Protein AF-A0A2S0QWL1-F1 (afdb_monomer)

Nearest PDB structures (foldseek):
  3dkq-assembly1_C-2  TM=9.599E-01  e=1.925E-08  Shewanella baltica OS155
  3dkq-assembly1_A-2  TM=9.319E-01  e=2.172E-08  Shewanella baltica OS155

Foldseek 3Di:
DDDDDPCLDDLVRLVVLVVVVVVQDWDFCLVVDPPVQNPFWTWTWRDPPGPCQQVSQVVSVVSQVPRPVSCVVVVDPDDARDIDIGADPNTDGDDDDDDQWDARPVPRDIDGCPDDDDDDSDDPVVDDDPWDWDQDPVGIDIDDD

Solvent-accessible surface area (backbone atoms only — not comparable to full-atom values): 9487 Å² total; per-residue (Å²): 143,88,83,90,74,80,77,59,59,53,73,67,56,41,53,56,50,49,64,50,56,75,72,48,52,77,39,64,35,53,82,75,44,58,89,88,48,52,86,46,42,45,38,30,22,56,46,84,83,31,89,56,39,67,59,54,19,47,54,53,51,52,34,45,69,70,31,69,69,50,39,73,74,66,62,73,88,74,81,70,75,59,80,58,73,48,70,60,97,86,34,46,72,54,96,80,80,80,67,62,62,45,65,33,86,89,79,65,46,79,43,74,60,86,74,88,84,85,82,81,79,67,62,73,90,79,57,84,77,87,74,61,74,50,76,56,101,90,45,80,47,61,72,79,132

Sequence (145 aa):
MLLHVPEVLSKAEVSAIRARLDQAGWVSGLQTSGAQAANCKRNLQISVDSPFFGELSRQISDALLRHPLFVAAALPKHVLPPMFNCYHAGGYYGNHIDNAIQTDRFSGQKVRTDVSTTVFLSEPEEYEGGELIAEDSYGCHGNPP

pLDDT: mean 90.28, std 12.17, range [42.5, 98.38]

Structure (mmCIF, N/CA/C/O backbone):
data_AF-A0A2S0QWL1-F1
#
_entry.id   AF-A0A2S0QWL1-F1
#
loop_
_atom_site.group_PDB
_atom_site.id
_atom_site.type_symbol
_atom_site.label_atom_id
_atom_site.label_alt_id
_atom_site.label_comp_id
_atom_site.label_asym_id
_atom_site.label_entity_id
_atom_site.label_seq_id
_atom_site.pdbx_PDB_ins_code
_atom_site.Cartn_x
_atom_site.Cartn_y
_atom_site.Cartn_z
_atom_site.occupancy
_atom_site.B_iso_or_equiv
_atom_site.auth_seq_id
_atom_site.auth_comp_id
_atom_site.auth_asym_id
_atom_site.auth_atom_id
_atom_site.pdbx_PDB_model_num
ATOM 1 N N . MET A 1 1 ? 13.215 -9.085 -5.440 1.00 72.88 1 MET A N 1
ATOM 2 C CA . MET A 1 1 ? 12.137 -9.714 -6.260 1.00 72.88 1 MET A CA 1
ATOM 3 C C . MET A 1 1 ? 10.900 -8.840 -6.185 1.00 72.88 1 MET A C 1
ATOM 5 O O . MET A 1 1 ? 10.427 -8.594 -5.083 1.00 72.88 1 MET A O 1
ATOM 9 N N . LEU A 1 2 ? 10.387 -8.398 -7.330 1.00 88.75 2 LEU A N 1
ATOM 10 C CA . LEU A 1 2 ? 9.180 -7.581 -7.444 1.00 88.75 2 LEU A CA 1
ATOM 11 C C . LEU A 1 2 ? 8.216 -8.280 -8.415 1.00 88.75 2 LEU A C 1
ATOM 13 O O . LEU A 1 2 ? 8.656 -8.804 -9.437 1.00 88.75 2 LEU A O 1
ATOM 17 N N . LEU A 1 3 ? 6.930 -8.358 -8.064 1.00 93.38 3 LEU A N 1
ATOM 18 C CA . LEU A 1 3 ? 5.902 -9.046 -8.850 1.00 93.38 3 LEU A CA 1
ATOM 19 C C . LEU A 1 3 ? 4.744 -8.092 -9.132 1.00 93.38 3 LEU A C 1
ATOM 21 O O . LEU A 1 3 ? 4.155 -7.543 -8.202 1.00 93.38 3 LEU A O 1
ATOM 25 N N . HIS A 1 4 ? 4.376 -7.955 -10.404 1.00 94.56 4 HIS A N 1
ATOM 26 C CA . HIS A 1 4 ? 3.162 -7.246 -10.797 1.00 94.56 4 HIS A CA 1
ATOM 27 C C . HIS A 1 4 ? 1.964 -8.193 -10.759 1.00 94.56 4 HIS A C 1
ATOM 29 O O . HIS A 1 4 ? 1.976 -9.260 -11.374 1.00 94.56 4 HIS A O 1
ATOM 35 N N . VAL A 1 5 ? 0.919 -7.779 -10.042 1.00 96.25 5 VAL A N 1
ATOM 36 C CA . VAL A 1 5 ? -0.370 -8.472 -9.988 1.00 96.25 5 VAL A CA 1
ATOM 37 C C . VAL A 1 5 ? -1.400 -7.559 -10.660 1.00 96.25 5 VAL A C 1
ATOM 39 O O . VAL A 1 5 ? -1.863 -6.611 -10.023 1.00 96.25 5 VAL A O 1
ATOM 42 N N . PRO A 1 6 ? -1.706 -7.762 -11.954 1.00 95.88 6 PRO A N 1
ATOM 43 C CA . PRO A 1 6 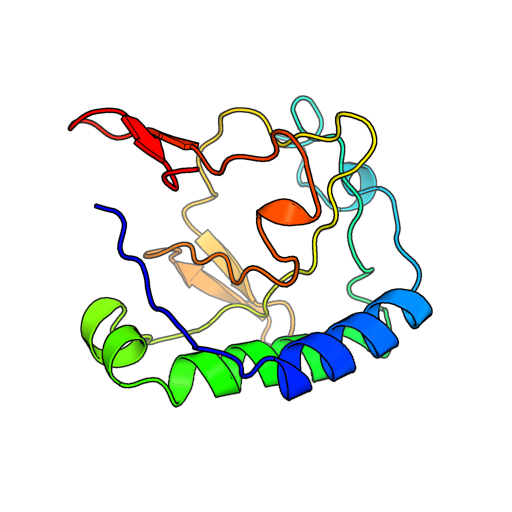? -2.623 -6.890 -12.676 1.00 95.88 6 PRO A CA 1
ATOM 44 C C . PRO A 1 6 ? -4.064 -7.093 -12.196 1.00 95.88 6 PRO A C 1
ATOM 46 O O . PRO A 1 6 ? -4.413 -8.157 -11.696 1.00 95.88 6 PRO A O 1
ATOM 49 N N . GLU A 1 7 ? -4.901 -6.068 -12.373 1.00 95.75 7 GLU A N 1
ATOM 50 C CA . GLU A 1 7 ? -6.366 -6.170 -12.246 1.00 95.75 7 GLU A CA 1
ATOM 51 C C . GLU A 1 7 ? -6.881 -6.698 -10.889 1.00 95.75 7 GLU A C 1
ATOM 53 O O . GLU A 1 7 ? -7.970 -7.264 -10.798 1.00 95.75 7 GLU A O 1
ATOM 58 N N . VAL A 1 8 ? -6.142 -6.448 -9.797 1.00 97.75 8 VAL A N 1
ATOM 59 C CA . VAL A 1 8 ? -6.620 -6.704 -8.420 1.00 97.75 8 VAL A CA 1
ATOM 60 C C . VAL A 1 8 ? -7.963 -6.006 -8.168 1.00 97.75 8 VAL A C 1
ATOM 62 O O . VAL A 1 8 ? -8.852 -6.563 -7.521 1.00 97.75 8 VAL A O 1
ATOM 65 N N . LEU A 1 9 ? -8.115 -4.798 -8.714 1.00 98.12 9 LEU A N 1
ATOM 66 C CA . LEU A 1 9 ? -9.347 -4.019 -8.726 1.00 98.12 9 LEU A CA 1
ATOM 67 C C . LEU A 1 9 ? -9.775 -3.761 -10.171 1.00 98.12 9 LEU A C 1
ATOM 69 O O . LEU A 1 9 ? -8.955 -3.445 -11.034 1.00 98.12 9 LEU A O 1
ATOM 73 N N . SER A 1 10 ? -11.077 -3.827 -10.416 1.00 97.69 10 SER A N 1
ATOM 74 C CA . SER A 1 10 ? -11.693 -3.324 -11.640 1.00 97.69 10 SER A CA 1
ATOM 75 C C . SER A 1 10 ? -11.663 -1.793 -11.683 1.00 97.69 10 SER A C 1
ATOM 77 O O . SER A 1 10 ? -11.669 -1.122 -10.649 1.00 97.69 10 SER A O 1
ATOM 79 N N . LYS A 1 11 ? -11.729 -1.209 -12.886 1.00 97.44 11 LYS A N 1
ATOM 80 C CA . LYS A 1 11 ? -11.804 0.256 -13.061 1.00 97.44 11 LYS A CA 1
ATOM 81 C C . LYS A 1 11 ? -13.004 0.878 -12.325 1.00 97.44 11 LYS A C 1
ATOM 83 O O . LYS A 1 11 ? -12.904 1.991 -11.815 1.00 97.44 11 LYS A O 1
ATOM 88 N N . ALA A 1 12 ? -14.120 0.150 -12.221 1.00 98.00 12 ALA A N 1
ATOM 89 C CA . ALA A 1 12 ? -15.296 0.586 -11.468 1.00 98.00 12 ALA A CA 1
ATOM 90 C C . ALA A 1 12 ? -15.038 0.619 -9.950 1.00 98.00 12 ALA A C 1
ATOM 92 O O . ALA A 1 12 ? -15.402 1.594 -9.294 1.00 98.00 12 ALA A O 1
ATOM 93 N N . GLU A 1 13 ? -14.369 -0.403 -9.399 1.00 98.00 13 GLU A N 1
ATOM 94 C CA . GLU A 1 13 ? -13.944 -0.408 -7.991 1.00 98.00 13 GLU A CA 1
ATOM 95 C C . GLU A 1 13 ? -12.966 0.741 -7.710 1.00 98.00 13 GLU A C 1
ATOM 97 O O . GLU A 1 13 ? -13.149 1.459 -6.728 1.00 98.00 13 GLU A O 1
ATOM 102 N N . VAL A 1 14 ? -11.984 0.969 -8.593 1.00 98.31 14 VAL A N 1
ATOM 103 C CA . VAL A 1 14 ? -11.030 2.087 -8.474 1.00 98.31 14 VAL A CA 1
ATOM 104 C C . VAL A 1 14 ? -11.763 3.430 -8.460 1.00 98.31 14 VAL A C 1
ATOM 106 O O . VAL A 1 14 ? -11.537 4.237 -7.560 1.00 98.31 14 VAL A O 1
ATOM 109 N N . SER A 1 15 ? -12.683 3.664 -9.400 1.00 97.75 15 SER A N 1
ATOM 110 C CA . SER A 1 15 ? -13.472 4.901 -9.460 1.00 97.75 15 SER A CA 1
ATOM 111 C C . SER A 1 15 ? -14.294 5.130 -8.183 1.00 97.75 15 SER A C 1
ATOM 113 O O . SER A 1 15 ? -14.274 6.228 -7.622 1.00 97.75 15 SER A O 1
ATOM 115 N N . ALA A 1 16 ? -14.953 4.087 -7.669 1.00 97.50 16 ALA A N 1
ATOM 116 C CA . ALA A 1 16 ? -15.736 4.169 -6.438 1.00 97.50 16 ALA A CA 1
ATOM 117 C C . ALA A 1 16 ? -14.864 4.441 -5.199 1.00 97.50 16 ALA A C 1
ATOM 119 O O . ALA A 1 16 ? -15.246 5.234 -4.336 1.00 97.50 16 ALA A O 1
ATOM 120 N N . ILE A 1 17 ? -13.684 3.815 -5.118 1.00 97.81 17 ILE A N 1
ATOM 121 C CA . ILE A 1 17 ? -12.711 4.066 -4.049 1.00 97.81 17 ILE A CA 1
ATOM 122 C C . ILE A 1 17 ? -12.240 5.522 -4.111 1.00 97.81 17 ILE A C 1
ATOM 124 O O . ILE A 1 17 ? -12.347 6.226 -3.108 1.00 97.81 17 ILE A O 1
ATOM 128 N N . ARG A 1 18 ? -11.798 6.009 -5.279 1.00 96.81 18 ARG A N 1
ATOM 129 C CA . ARG A 1 18 ? -11.337 7.399 -5.458 1.00 96.81 18 ARG A CA 1
ATOM 130 C C . ARG A 1 18 ? -12.391 8.420 -5.037 1.00 96.81 18 ARG A C 1
ATOM 132 O O . ARG A 1 18 ? -12.083 9.301 -4.243 1.00 96.81 18 ARG A O 1
ATOM 139 N N . ALA A 1 19 ? -13.645 8.237 -5.453 1.00 95.94 19 ALA A N 1
ATOM 140 C CA . ALA A 1 19 ? -14.738 9.140 -5.086 1.00 95.94 19 ALA A CA 1
ATOM 141 C C . ALA A 1 19 ? -14.954 9.253 -3.563 1.00 95.94 19 ALA A C 1
ATOM 143 O O . ALA A 1 19 ? -15.403 10.290 -3.071 1.00 95.94 19 ALA A O 1
ATOM 144 N N . ARG A 1 20 ? -14.644 8.195 -2.803 1.00 9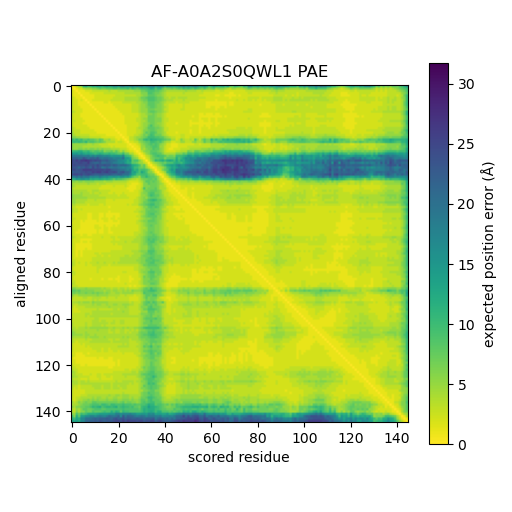5.62 20 ARG A N 1
ATOM 145 C CA . ARG A 1 20 ? -14.676 8.212 -1.332 1.00 95.62 20 ARG A CA 1
ATOM 146 C C . ARG A 1 20 ? -13.406 8.812 -0.734 1.00 95.62 20 ARG A C 1
ATOM 148 O O . ARG A 1 20 ? -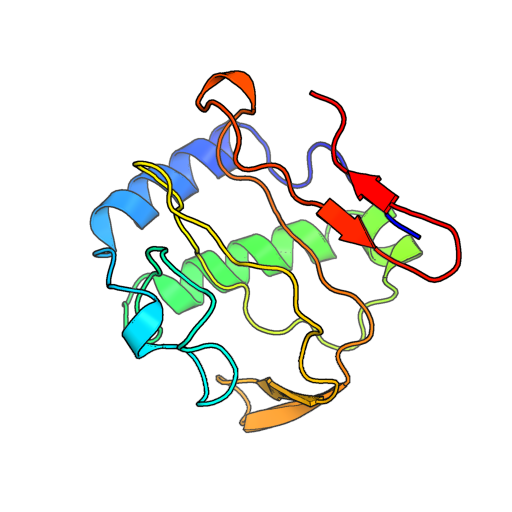13.503 9.545 0.245 1.00 95.62 20 ARG A O 1
ATOM 155 N N . LEU A 1 21 ? -12.238 8.544 -1.322 1.00 95.12 21 LEU A N 1
ATOM 156 C CA . LEU A 1 21 ? -10.970 9.157 -0.906 1.00 95.12 21 LEU A CA 1
ATOM 157 C C . LEU A 1 21 ? -11.021 10.688 -1.025 1.00 95.12 21 LEU A C 1
ATOM 159 O O . LEU A 1 21 ? -10.563 11.380 -0.118 1.00 95.12 21 LEU A O 1
ATOM 163 N N . ASP A 1 22 ? -11.654 11.218 -2.073 1.00 92.12 22 ASP A N 1
ATOM 164 C CA . ASP A 1 22 ? -11.820 12.664 -2.283 1.00 92.12 22 ASP A CA 1
ATOM 165 C C . ASP A 1 22 ? -12.645 13.340 -1.173 1.00 92.12 22 ASP A C 1
ATOM 167 O O . ASP A 1 22 ? -12.465 14.523 -0.884 1.00 92.12 22 ASP A O 1
ATOM 171 N N . GLN A 1 23 ? -13.512 12.581 -0.495 1.00 92.12 23 GLN A N 1
ATOM 172 C CA . GLN A 1 23 ? -14.322 13.045 0.637 1.00 92.12 23 GLN A CA 1
ATOM 173 C C . GLN A 1 23 ? -13.626 12.855 1.992 1.00 92.12 23 GLN A C 1
ATOM 175 O O . GLN A 1 23 ? -14.076 13.399 3.000 1.00 92.12 23 GLN A O 1
ATOM 180 N N . ALA A 1 24 ? -12.545 12.073 2.047 1.00 86.25 24 ALA A N 1
ATOM 181 C CA . ALA A 1 24 ? -11.965 11.606 3.302 1.00 86.25 24 ALA A CA 1
ATOM 182 C C . ALA A 1 24 ? -11.057 12.623 4.007 1.00 86.25 24 ALA A C 1
ATOM 184 O O . ALA A 1 24 ? -10.725 12.412 5.175 1.00 86.25 24 ALA A O 1
ATOM 185 N N . GLY A 1 25 ? -10.683 13.706 3.318 1.00 85.25 25 GLY A N 1
ATOM 186 C CA . GLY A 1 25 ? -9.824 14.764 3.845 1.00 85.25 25 GLY A CA 1
ATOM 187 C C . GLY A 1 25 ? -8.360 14.333 3.928 1.00 85.25 25 GLY A C 1
ATOM 188 O O . GLY A 1 25 ? -7.927 13.703 4.892 1.00 85.25 25 GLY A O 1
ATOM 189 N N . TRP A 1 26 ? -7.580 14.698 2.914 1.00 92.12 26 TRP A N 1
ATOM 190 C CA . TRP A 1 26 ? -6.142 14.450 2.890 1.00 92.12 26 TRP A CA 1
ATOM 191 C C . TRP A 1 26 ? -5.404 15.315 3.923 1.00 92.12 26 TRP A C 1
ATOM 193 O O . TRP A 1 26 ? -5.609 16.526 3.992 1.00 92.12 26 TRP A O 1
ATOM 203 N N . VAL A 1 27 ? -4.505 14.703 4.694 1.00 91.38 27 VAL A N 1
ATOM 204 C CA . VAL A 1 27 ? -3.643 15.377 5.676 1.00 91.38 27 VAL A CA 1
ATOM 205 C C . VAL A 1 27 ? -2.170 15.200 5.322 1.00 91.38 27 VAL A C 1
ATOM 207 O O . VAL A 1 27 ? -1.797 14.286 4.588 1.00 91.38 27 VAL A O 1
ATOM 210 N N . SER A 1 28 ? -1.307 16.073 5.845 1.00 88.12 28 SER A N 1
ATOM 211 C CA . SER A 1 28 ? 0.137 15.978 5.608 1.00 88.12 28 SER A CA 1
ATOM 212 C C . SER A 1 28 ? 0.711 14.685 6.193 1.00 88.12 28 SER A C 1
ATOM 214 O O . SER A 1 28 ? 0.634 14.441 7.399 1.00 88.12 28 SER A O 1
ATOM 216 N N . GLY A 1 29 ? 1.362 13.875 5.357 1.00 80.94 29 GLY A N 1
ATOM 217 C CA . GLY A 1 29 ? 1.976 12.617 5.778 1.00 80.94 29 GLY A CA 1
ATOM 218 C C . GLY A 1 29 ? 3.181 12.783 6.711 1.00 80.94 29 GLY A C 1
ATOM 219 O O . GLY A 1 29 ? 3.572 11.822 7.377 1.00 80.94 29 GLY A O 1
ATOM 220 N N . LEU A 1 30 ? 3.724 13.998 6.847 1.00 74.06 30 LEU A N 1
ATOM 221 C CA . LEU A 1 30 ? 4.733 14.322 7.864 1.00 74.06 30 LEU A CA 1
ATOM 222 C C . LEU A 1 30 ? 4.205 14.101 9.290 1.00 74.06 30 LEU A C 1
ATOM 224 O O . LEU A 1 30 ? 4.964 13.702 10.165 1.00 74.06 30 LEU A O 1
ATOM 228 N N . GLN A 1 31 ? 2.903 14.298 9.517 1.00 61.72 31 GLN A N 1
ATOM 229 C CA . GLN A 1 31 ? 2.282 14.163 10.842 1.00 61.72 31 GLN A CA 1
ATOM 230 C C . GLN A 1 31 ? 2.019 12.704 11.252 1.00 61.72 31 GLN A C 1
ATOM 232 O O . GLN A 1 31 ? 1.714 12.432 12.407 1.00 61.72 31 GLN A O 1
ATOM 237 N N . THR A 1 32 ? 2.135 11.765 10.311 1.00 56.72 32 THR A N 1
ATOM 238 C CA . THR A 1 32 ? 1.746 10.348 10.479 1.00 56.72 32 THR A CA 1
ATOM 239 C C . THR A 1 32 ? 2.940 9.393 10.535 1.00 56.72 32 THR A C 1
ATOM 241 O O . THR A 1 32 ? 2.777 8.187 10.710 1.00 56.72 32 THR A O 1
ATOM 244 N N . SER A 1 33 ? 4.153 9.920 10.359 1.00 55.12 33 SER A N 1
ATOM 245 C CA . SER A 1 33 ? 5.365 9.128 10.173 1.00 55.12 33 SER A CA 1
ATOM 246 C C . SER A 1 33 ? 6.172 9.056 11.476 1.00 55.12 33 SER A C 1
ATOM 248 O O . SER A 1 33 ? 6.345 10.060 12.162 1.00 55.12 33 SER A O 1
ATOM 250 N N . GLY A 1 34 ? 6.678 7.867 11.829 1.00 57.06 34 GLY A N 1
ATOM 251 C CA . GLY A 1 34 ? 7.603 7.701 12.958 1.00 57.06 34 GLY A CA 1
ATOM 252 C C . GLY A 1 34 ? 8.894 8.512 12.769 1.00 57.06 34 GLY A C 1
ATOM 253 O O . GLY A 1 34 ? 9.244 8.868 11.645 1.00 57.06 34 GLY A O 1
ATOM 254 N N . ALA A 1 35 ? 9.624 8.787 13.856 1.00 49.53 35 ALA A N 1
ATOM 255 C CA . ALA A 1 35 ? 10.739 9.749 13.896 1.00 49.53 35 ALA A CA 1
ATOM 256 C C . ALA A 1 35 ? 11.839 9.556 12.823 1.00 49.53 35 ALA A C 1
ATOM 258 O O . ALA A 1 35 ? 12.487 10.527 12.444 1.00 49.53 35 ALA A O 1
ATOM 259 N N . GLN A 1 36 ? 12.036 8.341 12.296 1.00 52.31 36 GLN A N 1
ATOM 260 C CA . GLN A 1 36 ? 12.999 8.063 11.217 1.00 52.31 36 GLN A CA 1
ATOM 261 C C . GLN A 1 36 ? 12.522 8.481 9.812 1.00 52.31 36 GLN A C 1
ATOM 263 O O . GLN A 1 36 ? 13.351 8.727 8.943 1.00 52.31 36 GLN A O 1
ATOM 268 N N . ALA A 1 37 ? 11.213 8.603 9.576 1.00 52.94 37 ALA A N 1
ATOM 269 C CA . ALA A 1 37 ? 10.636 8.895 8.258 1.00 52.94 37 ALA A CA 1
ATOM 270 C C . ALA A 1 37 ? 10.332 10.391 8.024 1.00 52.94 37 ALA A C 1
ATOM 272 O O . ALA A 1 37 ? 9.972 10.781 6.913 1.00 52.94 37 ALA A O 1
ATOM 273 N N . ALA A 1 38 ? 10.503 11.242 9.042 1.00 53.88 38 ALA A N 1
ATOM 274 C CA . ALA A 1 38 ? 10.146 12.661 8.982 1.00 53.88 38 ALA A CA 1
ATOM 275 C C . ALA A 1 38 ? 11.026 13.499 8.029 1.00 53.88 38 ALA A C 1
ATOM 277 O O . ALA A 1 38 ? 10.568 14.521 7.528 1.00 53.88 38 ALA A O 1
ATOM 278 N 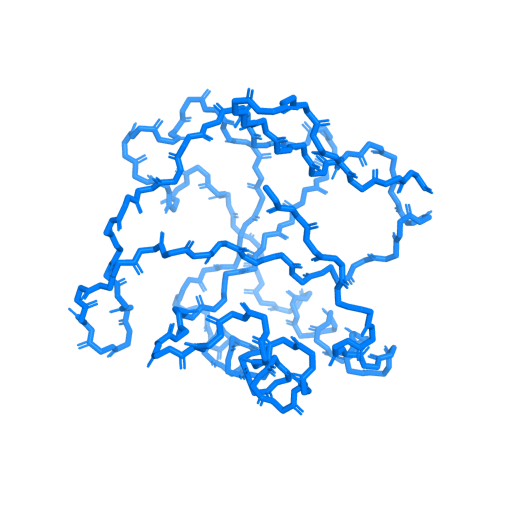N . ASN A 1 39 ? 12.255 13.062 7.726 1.00 53.94 39 ASN A N 1
ATOM 279 C CA . ASN A 1 39 ? 13.193 13.840 6.902 1.00 53.94 39 ASN A CA 1
ATOM 280 C C . ASN A 1 39 ? 13.169 13.492 5.403 1.00 53.94 39 ASN A C 1
ATOM 282 O O . ASN A 1 39 ? 13.835 14.168 4.625 1.00 53.94 39 ASN A O 1
ATOM 286 N N . CYS A 1 40 ? 12.407 12.474 4.982 1.00 65.81 40 CYS A N 1
ATOM 287 C CA . CYS A 1 40 ? 12.462 11.950 3.608 1.00 65.81 40 CYS A CA 1
ATOM 288 C C . CYS A 1 40 ? 11.097 11.872 2.910 1.00 65.81 40 CYS A C 1
ATOM 290 O O . CYS A 1 40 ? 10.998 11.248 1.856 1.00 65.81 40 CYS A O 1
ATOM 292 N N . LYS A 1 41 ? 10.028 12.443 3.476 1.00 80.06 41 LYS A N 1
ATOM 293 C CA . LYS A 1 41 ? 8.666 12.217 2.976 1.00 80.06 41 LYS A C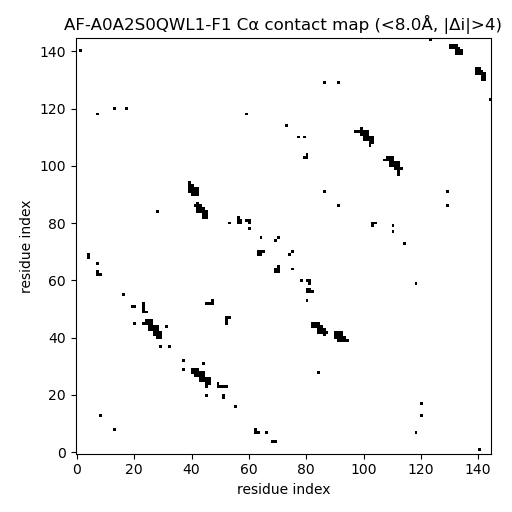A 1
ATOM 294 C C . LYS A 1 41 ? 7.872 13.510 2.854 1.00 80.06 41 LYS A C 1
ATOM 296 O O . LYS A 1 41 ? 7.593 14.178 3.845 1.00 80.06 41 LYS A O 1
ATOM 301 N N . ARG A 1 42 ? 7.442 13.819 1.632 1.00 89.00 42 ARG A N 1
ATOM 302 C CA . ARG A 1 42 ? 6.484 14.884 1.320 1.00 89.00 42 ARG A CA 1
ATOM 303 C C . ARG A 1 42 ? 5.320 14.273 0.558 1.00 89.00 42 ARG A C 1
ATOM 305 O O . ARG A 1 42 ? 5.372 14.160 -0.660 1.00 89.00 42 ARG A O 1
ATOM 312 N N . ASN A 1 43 ? 4.282 13.862 1.271 1.00 92.12 43 ASN A N 1
ATOM 313 C CA . ASN A 1 43 ? 3.072 13.319 0.666 1.00 92.12 43 ASN A CA 1
ATOM 314 C C . ASN A 1 43 ? 1.837 13.684 1.496 1.00 92.12 43 ASN A C 1
ATOM 316 O O . ASN A 1 43 ? 1.941 14.270 2.578 1.00 92.12 43 ASN A O 1
ATOM 320 N N . LEU A 1 44 ? 0.674 13.317 0.978 1.00 93.50 44 LEU A N 1
ATOM 321 C CA . LEU A 1 44 ? -0.585 13.348 1.697 1.00 93.50 44 LEU A CA 1
ATOM 322 C C . LEU A 1 44 ? -0.993 11.931 2.101 1.00 93.50 44 LEU A C 1
ATOM 324 O O . LEU A 1 44 ? -0.665 10.963 1.414 1.00 93.50 44 LEU A O 1
ATOM 328 N N . GLN A 1 45 ? -1.723 11.813 3.204 1.00 94.12 45 GLN A N 1
ATOM 329 C CA . GLN A 1 45 ? -2.339 10.567 3.647 1.00 94.12 45 GLN A CA 1
ATOM 330 C C . GLN A 1 45 ? -3.767 10.807 4.119 1.00 94.12 45 GLN A C 1
ATOM 332 O O . GLN A 1 45 ? -4.115 11.914 4.520 1.00 94.12 45 GLN A O 1
ATOM 337 N N . ILE A 1 46 ? -4.590 9.764 4.110 1.00 94.00 46 ILE A N 1
ATOM 338 C CA . ILE A 1 46 ? -5.849 9.791 4.858 1.00 94.00 46 ILE A CA 1
ATOM 339 C C . ILE A 1 46 ? -5.564 9.546 6.336 1.00 94.00 46 ILE A C 1
ATOM 341 O O . ILE A 1 46 ? -4.793 8.650 6.688 1.00 94.00 46 ILE A O 1
ATOM 345 N N . SER A 1 47 ? -6.214 10.334 7.198 1.00 90.94 47 SER A N 1
ATOM 346 C CA . SER A 1 47 ? -6.157 10.118 8.642 1.00 90.94 47 SER A CA 1
ATOM 347 C C . SER A 1 47 ? -6.702 8.740 9.003 1.00 90.94 47 SER A C 1
ATOM 349 O O . SER A 1 47 ? -7.744 8.311 8.511 1.00 90.94 47 SER A O 1
ATOM 351 N N . VAL A 1 48 ? -6.021 8.066 9.921 1.00 90.12 48 VAL A N 1
ATOM 352 C CA . VAL A 1 48 ? -6.428 6.750 10.429 1.00 90.12 48 VAL A CA 1
ATOM 353 C C . VAL A 1 48 ? -7.752 6.812 11.196 1.00 90.12 48 VAL A C 1
ATOM 355 O O . VAL A 1 48 ? -8.462 5.813 11.263 1.00 90.12 48 VAL A O 1
ATOM 358 N N . ASP A 1 49 ? -8.095 7.999 11.704 1.00 90.56 49 ASP A N 1
ATOM 359 C CA . ASP A 1 49 ? -9.350 8.301 12.397 1.00 90.56 49 ASP A CA 1
ATOM 360 C C . ASP A 1 49 ? -10.480 8.689 11.426 1.00 90.56 49 ASP A C 1
ATOM 362 O O . ASP A 1 49 ? -11.606 8.954 11.847 1.00 90.56 49 ASP A O 1
ATOM 366 N N . SER A 1 50 ? -10.197 8.753 10.119 1.00 93.31 50 SER A N 1
ATOM 367 C CA . SER A 1 50 ? -11.216 9.033 9.110 1.00 93.31 50 SER A CA 1
ATOM 368 C C . SER A 1 50 ? -12.281 7.932 9.124 1.00 93.31 50 SER A C 1
ATOM 370 O O . SER A 1 50 ? -11.929 6.747 9.092 1.00 93.31 50 SER A O 1
ATOM 372 N N . PRO A 1 51 ? -13.583 8.277 9.077 1.00 93.31 51 PRO A N 1
ATOM 373 C CA . PRO A 1 51 ? -14.650 7.276 9.038 1.00 93.31 51 PRO A CA 1
ATOM 374 C C . PRO A 1 51 ? -14.565 6.373 7.796 1.00 93.31 51 PRO A C 1
ATOM 376 O O . PRO A 1 51 ? -15.086 5.261 7.808 1.00 93.31 51 PRO A O 1
ATOM 379 N N . PHE A 1 52 ? -13.874 6.818 6.740 1.00 94.44 52 PHE A N 1
ATOM 380 C CA . PHE A 1 52 ? -13.679 6.050 5.511 1.00 94.44 52 PHE A CA 1
ATOM 381 C C . PHE A 1 52 ? -12.506 5.065 5.585 1.00 94.44 52 PHE A C 1
ATOM 383 O O . PHE A 1 52 ? -12.486 4.094 4.827 1.00 94.44 52 PHE A O 1
ATOM 390 N N . PHE A 1 53 ? -11.534 5.287 6.482 1.00 95.44 53 PHE A N 1
ATOM 391 C CA . PHE A 1 53 ? -10.268 4.550 6.487 1.00 95.44 53 PHE A CA 1
ATOM 392 C C . PHE A 1 53 ? -10.491 3.039 6.620 1.00 95.44 53 PHE A C 1
ATOM 394 O O . PHE A 1 53 ? -10.040 2.270 5.774 1.00 95.44 53 PHE A O 1
ATOM 401 N N . GLY A 1 54 ? -11.221 2.602 7.649 1.00 95.44 54 GLY A N 1
ATOM 402 C CA . GLY A 1 54 ? -11.396 1.174 7.931 1.00 95.44 54 GLY A CA 1
ATOM 403 C C . GLY A 1 54 ? -12.186 0.419 6.860 1.00 95.44 54 GLY A C 1
ATOM 404 O O . GLY A 1 54 ? -11.889 -0.741 6.579 1.00 95.44 54 GLY A O 1
ATOM 405 N N . GLU A 1 55 ? -13.181 1.061 6.245 1.00 95.88 55 GLU A N 1
ATOM 406 C CA . GLU A 1 55 ? -13.974 0.448 5.175 1.00 95.88 55 GLU A CA 1
ATOM 407 C C . GLU A 1 55 ? -13.157 0.297 3.888 1.00 95.88 55 GLU A C 1
ATOM 409 O O . GLU A 1 55 ? -13.081 -0.802 3.342 1.00 95.88 55 GLU A O 1
ATOM 414 N N . LEU A 1 56 ? -12.489 1.367 3.448 1.00 97.50 56 LEU A N 1
ATOM 415 C CA . LEU A 1 56 ? -11.661 1.342 2.243 1.00 97.50 56 LEU A CA 1
ATOM 416 C C . LEU A 1 56 ? -10.474 0.388 2.399 1.00 97.50 56 LEU A C 1
ATOM 418 O O . LEU A 1 56 ? -10.170 -0.383 1.495 1.00 97.50 56 LEU A O 1
ATOM 422 N N . SER A 1 57 ? -9.826 0.401 3.564 1.00 97.19 57 SER A N 1
ATOM 423 C CA . SER A 1 57 ? -8.696 -0.475 3.877 1.00 97.19 57 SER A CA 1
ATOM 424 C C . SER A 1 57 ? -9.091 -1.954 3.773 1.00 97.19 57 SER A C 1
ATOM 426 O O . SER A 1 57 ? -8.409 -2.740 3.116 1.00 97.19 57 SER A O 1
ATOM 428 N N . ARG A 1 58 ? -10.256 -2.322 4.325 1.00 97.06 58 ARG A N 1
ATOM 429 C CA . ARG A 1 58 ? -10.821 -3.672 4.198 1.00 97.06 58 ARG A CA 1
ATOM 430 C C . ARG A 1 58 ? -11.164 -4.027 2.755 1.00 97.06 58 ARG A C 1
ATOM 432 O O . ARG A 1 58 ? -10.827 -5.122 2.331 1.00 97.06 58 ARG A O 1
ATOM 439 N N . GLN A 1 59 ? -11.749 -3.107 1.988 1.00 97.94 59 GLN A N 1
ATOM 440 C CA . GLN A 1 59 ? -12.059 -3.346 0.576 1.00 97.94 59 GLN A CA 1
ATOM 441 C C . GLN A 1 59 ? -10.805 -3.706 -0.243 1.00 97.94 59 GLN A C 1
ATOM 443 O O . GLN A 1 59 ? -10.843 -4.642 -1.041 1.00 97.94 59 GLN A O 1
ATOM 448 N N . ILE A 1 60 ? -9.685 -3.008 -0.023 1.00 98.31 60 ILE A N 1
ATOM 449 C CA . ILE A 1 60 ? -8.402 -3.325 -0.674 1.00 98.31 60 ILE A CA 1
ATOM 450 C C . ILE A 1 60 ? -7.873 -4.691 -0.216 1.00 98.31 60 ILE A C 1
ATOM 452 O O . ILE A 1 60 ? -7.464 -5.500 -1.049 1.00 98.31 60 ILE A O 1
ATOM 456 N N . SER A 1 61 ? -7.905 -4.971 1.091 1.00 98.00 61 SER A N 1
ATOM 457 C CA . SER A 1 61 ? -7.476 -6.266 1.633 1.00 98.00 61 SER A CA 1
ATOM 458 C C . SER A 1 61 ? -8.289 -7.429 1.065 1.00 98.00 61 SER A C 1
ATOM 460 O O . SER A 1 61 ? -7.710 -8.427 0.643 1.00 98.00 61 SER A O 1
ATOM 462 N N . ASP A 1 62 ? -9.613 -7.294 0.994 1.00 98.12 62 ASP A N 1
ATOM 463 C CA . ASP A 1 62 ? -10.505 -8.319 0.451 1.00 98.12 62 ASP A CA 1
ATOM 464 C C . ASP A 1 62 ? -10.222 -8.561 -1.040 1.00 98.12 62 ASP A C 1
ATOM 466 O O . ASP A 1 62 ? -10.184 -9.711 -1.483 1.00 98.12 62 ASP A O 1
ATOM 470 N N . ALA A 1 63 ? -9.951 -7.498 -1.809 1.00 98.31 63 ALA A N 1
ATOM 471 C CA . ALA A 1 63 ? -9.571 -7.593 -3.218 1.00 98.31 63 ALA A CA 1
ATOM 472 C C . ALA A 1 63 ? -8.243 -8.345 -3.428 1.00 98.31 63 ALA A C 1
ATOM 474 O O . ALA A 1 63 ? -8.139 -9.190 -4.319 1.00 98.31 63 ALA A O 1
ATOM 475 N N . LEU A 1 64 ? -7.246 -8.099 -2.575 1.00 98.38 64 LEU A N 1
ATOM 476 C CA . LEU A 1 64 ? -5.978 -8.831 -2.597 1.00 98.38 64 LEU A CA 1
ATOM 477 C C . LEU A 1 64 ? -6.175 -10.306 -2.222 1.00 98.38 64 LEU A C 1
ATOM 479 O O . LEU A 1 64 ? -5.708 -11.197 -2.932 1.00 98.38 64 LEU A O 1
ATOM 483 N N . LEU A 1 65 ? -6.908 -10.579 -1.140 1.00 98.00 65 LEU A N 1
ATOM 484 C CA . LEU A 1 65 ? -7.124 -11.936 -0.628 1.00 98.00 65 LEU A CA 1
ATOM 485 C C . LEU A 1 65 ? -7.980 -12.809 -1.555 1.00 98.00 65 LEU A C 1
ATOM 487 O O . LEU A 1 65 ? -7.827 -14.029 -1.542 1.00 98.00 65 LEU A O 1
ATOM 491 N N . ARG A 1 66 ? -8.843 -12.217 -2.392 1.00 97.38 66 ARG A N 1
ATOM 492 C CA . ARG A 1 66 ? -9.572 -12.959 -3.435 1.00 97.38 66 ARG A CA 1
ATOM 493 C C . ARG A 1 66 ? -8.750 -13.215 -4.702 1.00 97.38 66 ARG A C 1
ATOM 495 O O . ARG A 1 66 ? -9.205 -13.982 -5.547 1.00 97.38 66 ARG A O 1
ATOM 502 N N . HIS A 1 67 ? -7.583 -12.583 -4.874 1.00 98.25 67 HIS A N 1
ATOM 503 C CA . HIS A 1 67 ? -6.793 -12.682 -6.103 1.00 98.25 67 HIS A CA 1
ATOM 504 C C . HIS A 1 67 ? -5.821 -13.883 -6.066 1.00 98.25 67 HIS A C 1
ATOM 506 O O . HIS A 1 67 ? -4.842 -13.853 -5.313 1.00 98.25 67 HIS A O 1
ATOM 512 N N . PRO A 1 68 ? -5.997 -14.926 -6.907 1.00 97.50 68 PRO A N 1
ATOM 513 C CA . PRO A 1 68 ? -5.228 -16.172 -6.789 1.00 97.50 68 PRO A CA 1
ATOM 514 C C . PRO A 1 68 ? -3.710 -15.993 -6.903 1.00 97.50 68 PRO A C 1
ATOM 516 O O . PRO A 1 68 ? -2.963 -16.586 -6.127 1.00 97.50 68 PRO A O 1
ATOM 519 N N . LEU A 1 69 ? -3.244 -15.139 -7.825 1.00 97.62 69 LEU A N 1
ATOM 520 C CA . LEU A 1 69 ? -1.811 -14.867 -7.994 1.00 97.62 69 LEU A CA 1
ATOM 521 C C . LEU A 1 69 ? -1.203 -14.184 -6.761 1.00 97.62 69 LEU A C 1
ATOM 523 O O . LEU A 1 69 ? -0.077 -14.499 -6.390 1.00 97.62 69 LEU A O 1
ATOM 527 N N . PHE A 1 70 ? -1.949 -13.288 -6.105 1.00 98.00 70 PHE A N 1
ATOM 528 C CA . PHE A 1 70 ? -1.466 -12.608 -4.905 1.00 98.00 70 PHE A CA 1
ATOM 529 C C . PHE A 1 70 ? -1.340 -13.605 -3.755 1.00 98.00 70 PHE A C 1
ATOM 531 O O . PHE A 1 70 ? -0.293 -13.686 -3.121 1.00 98.00 70 PHE A O 1
ATOM 538 N N . VAL A 1 71 ? -2.377 -14.420 -3.534 1.00 98.00 71 VAL A N 1
ATOM 539 C CA . VAL A 1 71 ? -2.374 -15.442 -2.479 1.00 98.00 71 VAL A CA 1
ATOM 540 C C . VAL A 1 71 ? -1.241 -16.445 -2.684 1.00 98.00 71 VAL A C 1
ATOM 542 O O . VAL A 1 71 ? -0.538 -16.764 -1.728 1.00 98.00 71 VAL A O 1
ATOM 545 N N . ALA A 1 72 ? -1.025 -16.907 -3.918 1.00 97.44 72 ALA A N 1
ATOM 546 C CA . ALA A 1 72 ? 0.041 -17.854 -4.233 1.00 97.44 72 ALA A CA 1
ATOM 547 C C . ALA A 1 72 ? 1.447 -17.256 -4.051 1.00 97.44 72 ALA A C 1
ATOM 549 O O . ALA A 1 72 ? 2.348 -17.958 -3.597 1.00 97.44 72 ALA A O 1
ATOM 550 N N . ALA A 1 73 ? 1.638 -15.978 -4.392 1.00 96.88 73 ALA A N 1
ATOM 551 C CA . ALA A 1 73 ? 2.938 -15.319 -4.301 1.00 96.88 73 ALA A CA 1
ATOM 552 C C . ALA A 1 73 ? 3.285 -14.852 -2.878 1.00 96.88 73 ALA A C 1
ATOM 554 O O . ALA A 1 73 ? 4.428 -14.996 -2.451 1.00 96.88 73 ALA A O 1
ATOM 555 N N . ALA A 1 74 ? 2.316 -14.288 -2.150 1.00 96.94 74 ALA A N 1
ATOM 556 C CA . ALA A 1 74 ? 2.540 -13.667 -0.844 1.00 96.94 74 ALA A CA 1
ATOM 557 C C . ALA A 1 74 ? 2.257 -14.600 0.344 1.00 96.94 74 ALA A C 1
ATOM 559 O O . ALA A 1 74 ? 2.749 -14.336 1.439 1.00 96.94 74 ALA A O 1
ATOM 560 N N . LEU A 1 75 ? 1.464 -15.666 0.151 1.00 97.44 75 LEU A N 1
ATOM 561 C CA . LEU A 1 75 ? 1.044 -16.611 1.198 1.00 97.44 75 LEU A CA 1
ATOM 562 C C . LEU A 1 75 ? 0.610 -15.894 2.498 1.00 97.44 75 LEU A C 1
ATOM 564 O O . LEU A 1 75 ? 1.179 -16.135 3.569 1.00 97.44 75 LEU A O 1
ATOM 568 N N . PRO A 1 76 ? -0.366 -14.968 2.419 1.00 96.81 76 PRO A N 1
ATOM 569 C CA . PRO A 1 76 ? -0.612 -14.001 3.478 1.00 96.81 76 PRO A CA 1
ATOM 570 C C . PRO A 1 76 ? -1.107 -14.682 4.756 1.00 96.81 76 PRO A C 1
ATOM 572 O O . PRO A 1 76 ? -2.201 -15.239 4.804 1.00 96.81 76 PRO A O 1
ATOM 575 N N . LYS A 1 77 ? -0.313 -14.585 5.828 1.00 96.81 77 LYS A N 1
ATOM 576 C CA . LYS A 1 77 ? -0.747 -14.944 7.188 1.00 96.81 77 LYS A CA 1
ATOM 577 C C . LYS A 1 77 ? -1.511 -13.804 7.864 1.00 96.81 77 LYS A C 1
ATOM 579 O O . LYS A 1 77 ? -2.426 -14.055 8.640 1.00 96.81 77 LYS A O 1
ATOM 584 N N . HIS A 1 78 ? -1.098 -12.565 7.603 1.00 96.50 78 HIS A N 1
ATOM 585 C CA . HIS A 1 78 ? -1.692 -11.346 8.149 1.00 96.50 78 HIS A CA 1
ATOM 586 C C . HIS A 1 78 ? -1.510 -10.212 7.141 1.00 96.50 78 HIS A C 1
ATOM 588 O O . HIS A 1 78 ? -0.407 -10.035 6.628 1.00 96.50 78 HIS A O 1
ATOM 594 N N . VAL A 1 79 ? -2.565 -9.440 6.875 1.00 96.88 79 VAL A N 1
ATOM 595 C CA . VAL A 1 79 ? -2.509 -8.244 6.021 1.00 96.88 79 VAL A CA 1
ATOM 596 C C . VAL A 1 79 ? -2.708 -7.030 6.915 1.00 96.88 79 VAL A C 1
ATOM 598 O O . VAL A 1 79 ? -3.775 -6.861 7.502 1.00 96.88 79 VAL A O 1
ATOM 601 N N . LEU A 1 80 ? -1.669 -6.204 7.051 1.00 97.19 80 LEU A N 1
ATOM 602 C CA . LEU A 1 80 ? -1.792 -4.930 7.757 1.00 97.19 80 LEU A CA 1
ATOM 603 C C . LEU A 1 80 ? -2.785 -4.033 7.006 1.00 97.19 80 LEU A C 1
ATOM 605 O O . LEU A 1 80 ? -2.740 -4.018 5.776 1.00 97.19 80 LEU A O 1
ATOM 609 N N . PRO A 1 81 ? -3.636 -3.261 7.706 1.00 96.44 81 PRO A N 1
ATOM 610 C CA . PRO A 1 81 ? -4.593 -2.361 7.075 1.00 96.44 81 PRO A CA 1
ATOM 611 C C . PRO A 1 81 ? -3.920 -1.447 6.041 1.00 96.44 81 PRO A C 1
ATOM 613 O O . PRO A 1 81 ? -3.078 -0.629 6.436 1.00 96.44 81 PRO A O 1
ATOM 616 N N . PRO A 1 82 ? -4.273 -1.556 4.742 1.00 97.25 82 PRO A N 1
ATOM 617 C CA . PRO A 1 82 ? -3.740 -0.685 3.706 1.00 97.25 82 PRO A CA 1
ATOM 618 C C . PRO A 1 82 ? -3.869 0.795 4.065 1.00 97.25 82 PRO A C 1
ATOM 620 O O . PRO A 1 82 ? -4.925 1.253 4.512 1.00 97.25 82 PRO A O 1
ATOM 623 N N . MET A 1 83 ? -2.772 1.523 3.860 1.00 95.56 83 MET A N 1
ATOM 624 C CA . MET A 1 83 ? -2.691 2.974 3.995 1.00 95.56 83 MET A CA 1
ATOM 625 C C . MET A 1 83 ? -2.960 3.645 2.653 1.00 95.56 83 MET A C 1
ATOM 627 O O . MET A 1 83 ? -2.530 3.149 1.615 1.00 95.56 83 MET A O 1
ATOM 631 N N . PHE A 1 84 ? -3.602 4.811 2.685 1.00 96.88 84 PHE A N 1
ATOM 632 C CA . PHE A 1 84 ? -3.876 5.607 1.490 1.00 96.88 84 PHE A CA 1
ATOM 633 C C . PHE A 1 84 ? -2.947 6.810 1.456 1.00 96.88 84 PHE A C 1
ATOM 635 O O . PHE A 1 84 ? -2.983 7.650 2.356 1.00 96.88 84 PHE A O 1
ATOM 642 N N . ASN A 1 85 ? -2.127 6.875 0.410 1.00 95.69 85 ASN A N 1
ATOM 643 C CA . ASN A 1 85 ? -1.136 7.918 0.193 1.00 95.69 85 ASN A CA 1
ATOM 644 C C . ASN A 1 85 ? -1.430 8.624 -1.132 1.00 95.69 85 ASN A C 1
ATOM 646 O O . ASN A 1 85 ? -1.769 7.964 -2.110 1.00 95.69 85 ASN A O 1
ATOM 650 N N . CYS A 1 86 ? -1.242 9.938 -1.175 1.00 95.25 86 CYS A N 1
ATOM 651 C CA . CYS A 1 86 ? -1.323 10.731 -2.395 1.00 95.25 86 CYS A CA 1
ATOM 652 C C . CYS A 1 86 ? -0.041 11.552 -2.564 1.00 95.25 86 CYS A C 1
ATOM 654 O O . CYS A 1 86 ? 0.455 12.171 -1.618 1.00 95.25 86 CYS A O 1
ATOM 656 N N . TYR A 1 87 ? 0.503 11.534 -3.777 1.00 94.62 87 TYR A N 1
ATOM 657 C CA . TYR A 1 87 ? 1.705 12.260 -4.164 1.00 94.62 87 TYR A CA 1
ATOM 658 C C . TYR A 1 87 ? 1.331 13.201 -5.304 1.00 94.62 87 TYR A C 1
ATOM 660 O O . TYR A 1 87 ? 0.823 12.769 -6.331 1.00 94.62 87 TYR A O 1
ATOM 668 N N . HIS A 1 88 ? 1.557 14.496 -5.112 1.00 91.19 88 HIS A N 1
ATOM 669 C CA . HIS A 1 88 ? 1.296 15.518 -6.122 1.00 91.19 88 HIS A CA 1
ATOM 670 C C . HIS A 1 88 ? 2.318 16.651 -5.978 1.00 91.19 88 HIS A C 1
ATOM 672 O O . HIS A 1 88 ? 2.982 16.757 -4.945 1.00 91.19 88 HIS A O 1
ATOM 678 N N . ALA A 1 89 ? 2.444 17.509 -6.997 1.00 89.75 89 ALA A N 1
ATOM 679 C CA . ALA A 1 89 ? 3.304 18.702 -6.975 1.00 89.75 89 ALA A CA 1
ATOM 680 C C . ALA A 1 89 ? 4.749 18.428 -6.486 1.00 89.75 89 ALA A C 1
ATOM 682 O O . ALA A 1 89 ? 5.297 19.144 -5.642 1.00 89.75 89 ALA A O 1
ATOM 683 N N . GLY A 1 90 ? 5.359 17.349 -6.991 1.00 89.69 90 GLY A N 1
ATOM 684 C CA . GLY A 1 90 ? 6.700 16.907 -6.599 1.00 89.69 90 GLY A CA 1
ATOM 685 C C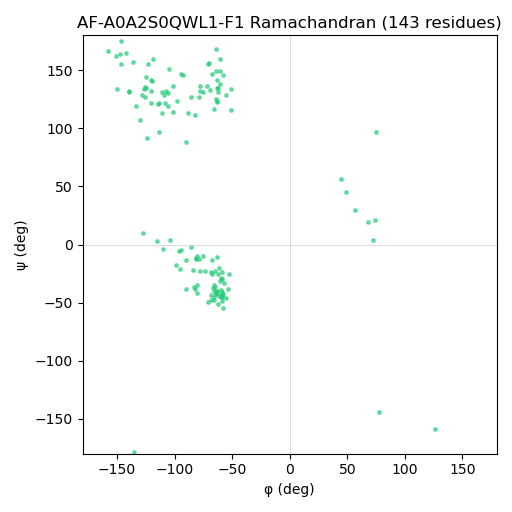 . GLY A 1 90 ? 6.766 16.259 -5.212 1.00 89.69 90 GLY A C 1
ATOM 686 O O . GLY A 1 90 ? 7.819 16.281 -4.572 1.00 89.69 90 GLY A O 1
ATOM 687 N N . GLY A 1 91 ? 5.648 15.770 -4.678 1.00 91.88 91 GLY A N 1
ATOM 688 C CA . GLY A 1 91 ? 5.644 14.915 -3.498 1.00 91.88 91 GLY A CA 1
ATOM 689 C C . GLY A 1 91 ? 6.492 13.661 -3.719 1.00 91.88 91 GLY A C 1
ATOM 690 O O . GLY A 1 91 ? 6.558 13.143 -4.828 1.00 91.88 91 GLY A O 1
ATOM 691 N N . TYR A 1 92 ? 7.151 13.180 -2.670 1.00 90.94 92 TYR A N 1
ATOM 692 C CA . TYR A 1 92 ? 8.053 12.033 -2.742 1.00 90.94 92 TYR A CA 1
ATOM 693 C C . TYR A 1 92 ? 8.093 11.271 -1.420 1.00 90.94 92 TYR A C 1
ATOM 695 O O . TYR A 1 92 ? 7.725 11.790 -0.360 1.00 90.94 92 TYR A O 1
ATOM 703 N N . TYR A 1 93 ? 8.581 10.037 -1.486 1.00 90.00 93 TYR A N 1
ATOM 704 C CA . TYR A 1 93 ? 9.071 9.301 -0.333 1.00 90.00 93 TYR A CA 1
ATOM 705 C C . TYR A 1 93 ? 10.453 8.763 -0.703 1.00 90.00 93 TYR A C 1
ATOM 707 O O . TYR A 1 93 ? 10.570 7.908 -1.572 1.00 90.00 93 TYR A O 1
ATOM 715 N N . GLY A 1 94 ? 11.494 9.358 -0.125 1.00 88.62 94 GLY A N 1
ATOM 716 C CA . GLY A 1 94 ? 12.883 9.057 -0.454 1.00 88.62 94 GLY A CA 1
ATOM 717 C C . GLY A 1 94 ? 13.267 7.625 -0.097 1.00 88.62 94 GLY A C 1
ATOM 718 O O . GLY A 1 94 ? 12.534 6.940 0.616 1.00 88.62 94 GLY A O 1
ATOM 719 N N . ASN A 1 95 ? 14.434 7.196 -0.578 1.00 88.94 95 ASN A N 1
ATOM 720 C CA . ASN A 1 95 ? 14.939 5.843 -0.358 1.00 88.94 95 ASN A CA 1
ATOM 721 C C . ASN A 1 95 ? 14.993 5.511 1.147 1.00 88.94 95 ASN A C 1
ATOM 723 O O . ASN A 1 95 ? 15.507 6.295 1.952 1.00 88.94 95 ASN A O 1
ATOM 727 N N . HIS A 1 96 ? 14.405 4.378 1.523 1.00 89.44 96 HIS A N 1
ATOM 728 C CA . HIS A 1 96 ? 14.297 3.916 2.901 1.00 89.44 96 HIS A CA 1
ATOM 729 C C . HIS A 1 96 ? 14.084 2.403 2.954 1.00 89.44 96 HIS A C 1
ATOM 731 O O . HIS A 1 96 ? 13.741 1.764 1.964 1.00 89.44 96 HIS A O 1
ATOM 737 N N . ILE A 1 97 ? 14.260 1.849 4.153 1.00 90.38 97 ILE A N 1
ATOM 738 C CA . ILE A 1 97 ? 13.919 0.465 4.472 1.00 90.38 97 ILE A CA 1
ATOM 739 C C . ILE A 1 97 ? 12.726 0.497 5.428 1.00 90.38 97 ILE A C 1
ATOM 741 O O . ILE A 1 97 ? 12.745 1.231 6.421 1.00 90.38 97 ILE A O 1
ATOM 745 N N . ASP A 1 98 ? 11.697 -0.293 5.130 1.00 91.00 98 ASP A N 1
ATOM 746 C CA . ASP A 1 98 ? 10.532 -0.451 5.998 1.00 91.00 98 ASP A CA 1
ATOM 747 C C . ASP A 1 98 ? 10.907 -1.096 7.343 1.0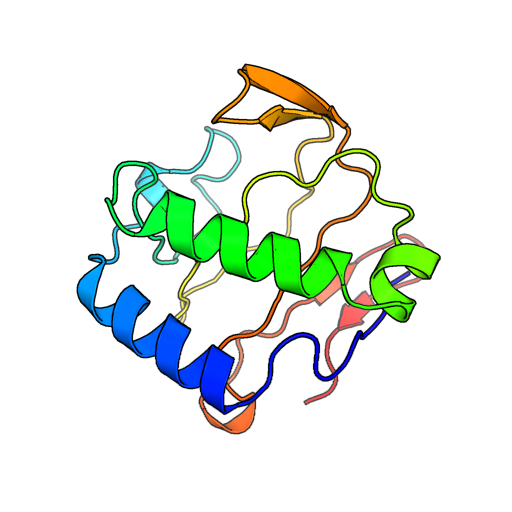0 91.00 98 ASP A C 1
ATOM 749 O O . ASP A 1 98 ? 11.814 -1.926 7.450 1.00 91.00 98 ASP A O 1
ATOM 753 N N . ASN A 1 99 ? 10.170 -0.746 8.400 1.00 91.62 99 ASN A N 1
ATOM 754 C CA . ASN A 1 99 ? 10.346 -1.376 9.707 1.00 91.62 99 ASN A CA 1
ATOM 755 C C . ASN A 1 99 ? 9.988 -2.862 9.646 1.00 91.62 99 ASN A C 1
ATOM 757 O O . ASN A 1 99 ? 8.841 -3.189 9.359 1.00 91.62 99 ASN A O 1
ATOM 761 N N . ALA A 1 100 ? 10.921 -3.728 10.056 1.00 94.62 100 ALA A N 1
ATOM 762 C CA . ALA A 1 100 ? 10.756 -5.186 10.034 1.00 94.62 100 ALA A CA 1
ATOM 763 C C . ALA A 1 100 ? 9.566 -5.711 10.864 1.00 94.62 100 ALA A C 1
ATOM 765 O O . ALA A 1 100 ? 9.078 -6.817 10.625 1.00 94.62 100 ALA A O 1
ATOM 766 N N . ILE A 1 101 ? 9.125 -4.946 11.869 1.00 96.12 101 ILE A N 1
ATOM 767 C CA . ILE A 1 101 ? 7.953 -5.237 12.697 1.00 96.12 101 ILE A CA 1
ATOM 768 C C . ILE A 1 101 ? 7.059 -4.000 12.716 1.00 96.12 101 ILE A C 1
ATOM 770 O O . ILE A 1 101 ? 7.511 -2.911 13.075 1.00 96.12 101 ILE A O 1
ATOM 774 N N . GLN A 1 102 ? 5.778 -4.182 12.415 1.00 95.19 102 GLN A N 1
ATOM 775 C CA . GLN A 1 102 ? 4.753 -3.149 12.547 1.00 95.19 102 GLN A CA 1
ATOM 776 C C . GLN A 1 102 ? 3.617 -3.628 13.449 1.00 95.19 102 GLN A C 1
ATOM 778 O O . GLN A 1 102 ? 3.398 -4.827 13.615 1.00 95.19 102 GLN A O 1
ATOM 783 N N . THR A 1 103 ? 2.898 -2.687 14.054 1.00 94.94 103 THR A N 1
ATOM 784 C CA . THR A 1 103 ? 1.725 -2.989 14.878 1.00 94.94 103 THR A CA 1
ATOM 785 C C . THR A 1 103 ? 0.466 -2.791 14.047 1.00 94.94 103 THR A C 1
ATOM 787 O O . THR A 1 103 ? 0.222 -1.701 13.527 1.00 94.94 103 THR A O 1
ATOM 790 N N . ASP A 1 104 ? -0.346 -3.835 13.943 1.00 95.25 104 ASP A N 1
ATOM 791 C CA . ASP A 1 104 ? -1.687 -3.749 13.390 1.00 95.25 104 ASP A CA 1
ATOM 792 C C . ASP A 1 104 ? -2.541 -2.833 14.272 1.00 95.25 104 ASP A C 1
ATOM 794 O O . ASP A 1 104 ? -2.681 -3.046 15.474 1.00 95.25 104 ASP A O 1
ATOM 798 N N . ARG A 1 105 ? -3.103 -1.782 13.679 1.00 91.88 105 ARG A N 1
ATOM 799 C CA . ARG A 1 105 ? -3.811 -0.735 14.430 1.00 91.88 105 ARG A CA 1
ATOM 800 C C . ARG A 1 105 ? -5.179 -1.150 14.958 1.00 91.88 105 ARG A C 1
ATOM 802 O O . ARG A 1 105 ? -5.668 -0.511 15.880 1.00 91.88 105 ARG A O 1
ATOM 809 N N . PHE A 1 106 ? -5.811 -2.161 14.363 1.00 92.25 106 PHE A N 1
ATOM 810 C CA . PHE A 1 106 ? -7.142 -2.599 14.782 1.00 92.25 106 PHE A CA 1
ATOM 811 C C . PHE A 1 106 ? -7.049 -3.678 15.859 1.00 92.25 106 PHE A C 1
ATOM 813 O O . PHE A 1 106 ? -7.834 -3.674 16.801 1.00 92.25 106 PHE A O 1
ATOM 820 N N . SER A 1 107 ? -6.076 -4.581 15.742 1.00 94.56 107 SER A N 1
ATOM 821 C CA . SER A 1 107 ? -5.877 -5.694 16.679 1.00 94.56 107 SER A CA 1
ATOM 822 C C . SER A 1 107 ? -4.797 -5.443 17.737 1.00 94.56 107 SER A C 1
ATOM 824 O O . SER A 1 107 ? -4.741 -6.161 18.732 1.00 94.56 107 SER A O 1
ATOM 826 N N . GLY A 1 108 ? -3.909 -4.465 17.535 1.00 95.62 108 GLY A N 1
ATOM 827 C CA . GLY A 1 108 ? -2.735 -4.226 18.385 1.00 95.62 108 GLY A CA 1
ATOM 828 C C . GLY A 1 108 ? -1.626 -5.273 18.225 1.00 95.62 108 GLY A C 1
ATOM 829 O O . GLY A 1 108 ? -0.622 -5.232 18.941 1.00 95.62 108 GLY A O 1
ATOM 830 N N . GLN A 1 109 ? -1.783 -6.226 17.306 1.00 96.62 109 GLN A N 1
ATOM 831 C CA . GLN A 1 109 ? -0.835 -7.312 17.104 1.00 96.62 109 GLN A CA 1
ATOM 832 C C . GLN A 1 109 ? 0.453 -6.805 16.447 1.00 96.62 109 GLN A C 1
ATOM 834 O O . GLN A 1 109 ? 0.416 -6.067 15.467 1.00 96.62 109 GLN A O 1
ATOM 839 N N . LYS A 1 110 ? 1.611 -7.257 16.938 1.00 97.44 110 LYS A N 1
ATOM 840 C CA . LYS A 1 110 ? 2.887 -7.064 16.237 1.00 97.44 110 LYS A CA 1
ATOM 841 C C . LYS A 1 110 ? 3.023 -8.081 15.106 1.00 97.44 110 LYS A C 1
ATOM 843 O O . LYS A 1 110 ? 2.916 -9.285 15.338 1.00 97.44 110 LYS A O 1
ATOM 848 N N . VAL A 1 111 ? 3.294 -7.591 13.905 1.00 97.19 111 VAL A N 1
ATOM 849 C CA . VAL A 1 111 ? 3.359 -8.355 12.659 1.00 97.19 111 VAL A CA 1
ATOM 850 C C . VAL A 1 111 ? 4.716 -8.116 12.008 1.00 97.19 111 VAL A C 1
ATOM 852 O O . VAL A 1 111 ? 5.184 -6.981 11.934 1.00 97.19 111 VAL A O 1
ATOM 855 N N . ARG A 1 112 ? 5.358 -9.191 11.547 1.00 98.06 112 ARG A N 1
ATOM 856 C CA . ARG A 1 112 ? 6.588 -9.111 10.755 1.00 98.06 112 ARG A CA 1
ATOM 857 C C . ARG A 1 112 ? 6.247 -8.729 9.318 1.00 98.06 112 ARG A C 1
ATOM 859 O O . ARG A 1 112 ? 5.342 -9.318 8.735 1.00 98.06 112 ARG A O 1
ATOM 866 N N . THR A 1 113 ? 6.949 -7.751 8.761 1.00 96.62 113 THR A N 1
ATOM 867 C CA . THR A 1 113 ? 6.704 -7.249 7.403 1.00 96.62 113 THR A CA 1
ATOM 868 C C . THR A 1 113 ? 7.534 -8.032 6.392 1.00 96.62 113 THR A C 1
ATOM 870 O O . THR A 1 113 ? 8.667 -7.667 6.086 1.00 96.62 113 THR A O 1
ATOM 873 N N . ASP A 1 114 ? 6.976 -9.138 5.906 1.00 97.12 114 ASP A N 1
ATOM 874 C CA . ASP A 1 114 ? 7.662 -10.021 4.953 1.00 97.12 114 ASP A CA 1
ATOM 875 C C . ASP A 1 114 ? 7.599 -9.508 3.510 1.00 97.12 114 ASP A C 1
ATOM 877 O O . ASP A 1 114 ? 8.541 -9.687 2.742 1.00 97.12 114 ASP A O 1
ATOM 881 N N . VAL A 1 115 ? 6.479 -8.880 3.145 1.00 96.06 115 VAL A N 1
ATOM 882 C CA . VAL A 1 115 ? 6.201 -8.376 1.798 1.00 96.06 115 VAL A CA 1
ATOM 883 C C . VAL A 1 115 ? 5.506 -7.023 1.916 1.00 96.06 115 VAL A C 1
ATOM 885 O O . VAL A 1 115 ? 4.530 -6.891 2.657 1.00 96.06 115 VAL A O 1
ATOM 888 N N . SER A 1 116 ? 5.987 -6.037 1.158 1.00 96.25 116 SER A N 1
ATOM 889 C CA . SER A 1 116 ? 5.296 -4.760 0.943 1.00 96.25 116 SER A CA 1
ATOM 890 C C . SER A 1 116 ? 4.470 -4.833 -0.344 1.00 96.25 116 SER A C 1
ATOM 892 O O . SER A 1 116 ? 4.824 -5.527 -1.298 1.00 96.25 116 SER A O 1
ATOM 894 N N . THR A 1 117 ? 3.327 -4.150 -0.380 1.00 97.06 117 THR A N 1
ATOM 895 C CA . THR A 1 117 ? 2.414 -4.162 -1.532 1.00 97.06 117 THR A CA 1
ATOM 896 C C . THR A 1 117 ? 1.870 -2.763 -1.774 1.00 97.06 117 THR A C 1
ATOM 898 O O . THR A 1 117 ? 1.372 -2.115 -0.855 1.00 97.06 117 THR A O 1
ATOM 901 N N . THR A 1 118 ? 1.931 -2.318 -3.027 1.00 97.31 118 THR A N 1
ATOM 902 C CA . THR A 1 118 ? 1.323 -1.068 -3.487 1.00 97.31 118 THR A CA 1
ATOM 903 C C . THR A 1 118 ? 0.204 -1.401 -4.460 1.00 97.31 118 THR A C 1
ATOM 905 O O . THR A 1 118 ? 0.432 -2.056 -5.473 1.00 97.31 118 THR A O 1
ATOM 908 N N . VAL A 1 119 ? -1.011 -0.950 -4.148 1.00 97.81 119 VAL A N 1
ATOM 909 C CA . VAL A 1 119 ? -2.153 -1.005 -5.066 1.00 97.81 119 VAL A CA 1
ATOM 910 C C . VAL A 1 119 ? -2.319 0.384 -5.665 1.00 97.81 119 VAL A C 1
ATOM 912 O O . VAL A 1 119 ? -2.611 1.339 -4.946 1.00 97.81 119 VAL A O 1
ATOM 915 N N . PHE A 1 120 ? -2.091 0.501 -6.971 1.00 97.25 120 PHE A N 1
ATOM 916 C CA . PHE A 1 120 ? -2.219 1.765 -7.687 1.00 97.25 120 PHE A CA 1
ATOM 917 C C . PHE A 1 120 ? -3.698 2.101 -7.892 1.00 97.25 120 PHE A C 1
ATOM 919 O O . PHE A 1 120 ? -4.490 1.256 -8.307 1.00 97.25 120 PHE A O 1
ATOM 926 N N . LEU A 1 121 ? -4.064 3.340 -7.560 1.00 97.62 121 LEU A N 1
ATOM 927 C CA . LEU A 1 121 ? -5.428 3.869 -7.688 1.00 97.62 121 LEU A CA 1
ATOM 928 C C . LEU A 1 121 ? -5.521 5.010 -8.711 1.00 97.62 121 LEU A C 1
ATOM 930 O O . LEU A 1 121 ? -6.595 5.573 -8.886 1.00 97.62 121 LEU A O 1
ATOM 934 N N . SER A 1 122 ? -4.414 5.333 -9.372 1.00 96.75 122 SER A N 1
ATOM 935 C CA . SER A 1 122 ? -4.347 6.253 -10.505 1.00 96.75 122 SER A CA 1
ATOM 936 C C . SER A 1 122 ? -3.699 5.519 -11.668 1.00 96.75 122 SER A C 1
ATOM 938 O O . SER A 1 122 ? -2.796 4.707 -11.447 1.00 96.75 122 SER A O 1
ATOM 940 N N . GLU A 1 123 ? -4.156 5.799 -12.882 1.00 94.69 123 GLU A N 1
ATOM 941 C CA . GLU A 1 123 ? -3.505 5.306 -14.091 1.00 94.69 123 GLU A CA 1
ATOM 942 C C . GLU A 1 123 ? -2.130 5.972 -14.256 1.00 94.69 123 GLU A C 1
ATOM 944 O O . GLU A 1 123 ? -1.976 7.138 -13.873 1.00 94.69 123 GLU A O 1
ATOM 949 N N . PRO A 1 124 ? -1.129 5.269 -14.813 1.00 91.62 124 PRO A N 1
ATOM 950 C CA . PRO A 1 124 ? 0.203 5.835 -15.017 1.00 91.62 124 PRO A CA 1
ATOM 951 C C . PRO A 1 124 ? 0.181 7.070 -15.927 1.00 91.62 124 PRO A C 1
ATOM 953 O O . PRO A 1 124 ? 0.973 7.983 -15.732 1.00 91.62 124 PRO A O 1
ATOM 956 N N . GLU A 1 125 ? -0.771 7.169 -16.859 1.00 93.88 125 GLU A N 1
ATOM 957 C CA . GLU A 1 125 ? -0.917 8.332 -17.739 1.00 93.88 125 GLU A CA 1
ATOM 958 C C . GLU A 1 125 ? -1.527 9.561 -17.036 1.00 93.88 125 GLU A C 1
ATOM 960 O O . GLU A 1 125 ? -1.536 10.654 -17.604 1.00 93.88 125 GLU A O 1
ATOM 965 N N . GLU A 1 126 ? -2.047 9.417 -15.808 1.00 94.25 126 GLU A N 1
ATOM 966 C CA . GLU A 1 126 ? -2.602 10.533 -15.025 1.00 94.25 126 GLU A CA 1
ATOM 967 C C . GLU A 1 126 ? -1.522 11.372 -14.319 1.00 94.25 126 GLU A C 1
ATOM 969 O O . GLU A 1 126 ? -1.840 12.425 -13.758 1.00 94.25 126 GLU A O 1
ATOM 974 N N . TYR A 1 127 ? -0.260 10.930 -14.305 1.00 94.31 127 TYR A N 1
ATOM 975 C CA . TYR A 1 127 ? 0.816 11.619 -13.596 1.00 94.31 127 TYR A CA 1
ATOM 976 C C . TYR A 1 127 ? 2.175 11.496 -14.295 1.00 94.31 127 TYR A C 1
ATOM 978 O O . TYR A 1 127 ? 2.443 10.564 -15.040 1.00 94.31 127 TYR A O 1
ATOM 986 N N . GLU A 1 128 ? 3.059 12.458 -14.030 1.00 92.31 128 GLU A N 1
ATOM 987 C CA . GLU A 1 128 ? 4.458 12.426 -14.464 1.00 92.31 128 GLU A CA 1
ATOM 988 C C . GLU A 1 128 ? 5.363 12.164 -13.251 1.00 92.31 128 GLU A C 1
ATOM 990 O O . GLU A 1 128 ? 5.222 12.806 -12.203 1.00 92.31 128 GLU A O 1
ATOM 995 N N . GLY A 1 129 ? 6.300 11.222 -13.385 1.00 92.38 129 GLY A N 1
ATOM 996 C CA . GLY A 1 129 ? 7.164 10.776 -12.289 1.00 92.38 129 GLY A CA 1
ATOM 997 C C . GLY A 1 129 ? 6.440 9.830 -11.329 1.00 92.38 129 GLY A C 1
ATOM 998 O O . GLY A 1 129 ? 5.634 9.015 -11.752 1.00 92.38 129 GLY A O 1
ATOM 999 N N . GLY A 1 130 ? 6.736 9.900 -10.027 1.00 91.62 130 GLY A N 1
ATOM 1000 C CA . GLY A 1 130 ? 6.054 9.069 -9.019 1.00 91.62 130 GLY A CA 1
ATOM 1001 C C . GLY A 1 130 ? 6.357 7.567 -9.108 1.00 91.62 130 GLY A C 1
ATOM 1002 O O . GLY A 1 130 ? 5.596 6.758 -8.579 1.00 91.62 130 GLY A O 1
ATOM 1003 N N . GLU A 1 131 ? 7.453 7.194 -9.769 1.00 91.94 131 GLU A N 1
ATOM 1004 C CA . GLU A 1 131 ? 7.875 5.805 -9.932 1.00 91.94 131 GLU A CA 1
ATOM 1005 C C . GLU A 1 131 ? 8.192 5.161 -8.575 1.00 91.94 131 GLU A C 1
ATOM 1007 O O . GLU A 1 131 ? 8.883 5.736 -7.728 1.00 91.94 131 GLU A O 1
ATOM 1012 N N . LEU A 1 132 ? 7.703 3.935 -8.373 1.00 92.12 132 LEU A N 1
ATOM 1013 C CA . LEU A 1 132 ? 8.135 3.097 -7.261 1.00 92.12 132 LEU A CA 1
ATOM 1014 C C . LEU A 1 132 ? 9.436 2.406 -7.659 1.00 92.12 132 LEU A C 1
ATOM 1016 O O . LEU A 1 132 ? 9.429 1.526 -8.518 1.00 92.12 132 LEU A O 1
ATOM 1020 N N . ILE A 1 133 ? 10.524 2.794 -7.002 1.00 92.31 133 ILE A N 1
ATOM 1021 C CA . ILE A 1 133 ? 11.852 2.223 -7.206 1.00 92.31 133 ILE A CA 1
ATOM 1022 C C . ILE A 1 133 ? 12.216 1.384 -5.977 1.00 92.31 133 ILE A C 1
ATOM 1024 O O . ILE A 1 133 ? 12.245 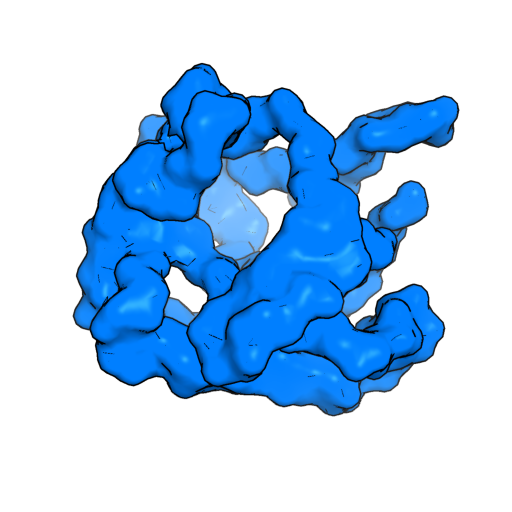1.894 -4.858 1.00 92.31 133 ILE A O 1
ATOM 1028 N N . ALA A 1 134 ? 12.488 0.099 -6.189 1.00 91.44 134 ALA A N 1
ATOM 1029 C CA . ALA A 1 134 ? 12.919 -0.852 -5.174 1.00 91.44 134 ALA A CA 1
ATOM 1030 C C . ALA A 1 134 ? 14.350 -1.318 -5.464 1.00 91.44 134 ALA A C 1
ATOM 1032 O O . ALA A 1 134 ? 14.628 -1.902 -6.510 1.00 91.44 134 ALA A O 1
ATOM 1033 N N . GLU A 1 135 ? 15.256 -1.095 -4.519 1.00 90.94 135 GLU A N 1
ATOM 1034 C CA . GLU A 1 135 ? 16.658 -1.500 -4.620 1.00 90.94 135 GLU A CA 1
ATOM 1035 C C . GLU A 1 135 ? 16.918 -2.712 -3.719 1.00 90.94 135 GLU A C 1
ATOM 1037 O O . GLU A 1 135 ? 16.564 -2.717 -2.539 1.00 90.94 135 GLU A O 1
ATOM 1042 N N . ASP A 1 136 ? 17.541 -3.752 -4.270 1.00 90.81 136 ASP A N 1
ATOM 1043 C CA . ASP A 1 136 ? 18.005 -4.914 -3.516 1.00 90.81 136 ASP A CA 1
ATOM 1044 C C . ASP A 1 136 ? 19.429 -5.316 -3.934 1.00 90.81 136 ASP A C 1
ATOM 1046 O O . ASP A 1 136 ? 20.071 -4.680 -4.773 1.00 90.81 136 ASP A O 1
ATOM 1050 N N . SER A 1 137 ? 19.968 -6.383 -3.337 1.00 91.06 137 SER A N 1
ATOM 1051 C CA . SER A 1 137 ? 21.316 -6.866 -3.670 1.00 91.06 137 SER A CA 1
ATOM 1052 C C . SER A 1 137 ? 21.466 -7.349 -5.119 1.00 91.06 137 SER A C 1
ATOM 1054 O O . SER A 1 137 ? 22.586 -7.617 -5.547 1.00 91.06 137 SER A O 1
ATOM 1056 N N . TYR A 1 138 ? 20.366 -7.498 -5.862 1.00 89.19 138 TYR A N 1
ATOM 1057 C CA . TYR A 1 138 ? 20.338 -7.932 -7.258 1.00 89.19 138 TYR A CA 1
ATOM 1058 C C . TYR A 1 138 ? 20.089 -6.777 -8.239 1.00 89.19 138 TYR A C 1
ATOM 1060 O O . TYR A 1 138 ? 20.004 -7.020 -9.442 1.00 89.19 138 TYR A O 1
ATOM 1068 N N . GLY A 1 139 ? 20.011 -5.534 -7.754 1.00 88.31 139 GLY A N 1
ATOM 1069 C CA . GLY A 1 139 ? 19.909 -4.334 -8.577 1.00 88.31 139 GLY A CA 1
ATOM 1070 C C . GLY A 1 139 ? 18.720 -3.451 -8.212 1.00 88.31 139 GLY A C 1
ATOM 1071 O O . GLY A 1 139 ? 18.197 -3.490 -7.100 1.00 88.31 139 GLY A O 1
ATOM 1072 N N . CYS A 1 140 ? 18.323 -2.624 -9.173 1.00 85.75 140 CYS A N 1
ATOM 1073 C CA . CYS A 1 140 ? 17.231 -1.673 -9.044 1.00 85.75 140 CYS A CA 1
ATOM 1074 C C . CYS A 1 140 ? 16.044 -2.138 -9.896 1.00 85.75 140 CYS A C 1
ATOM 1076 O O . CYS A 1 140 ? 16.208 -2.452 -11.076 1.00 85.75 140 CYS A O 1
ATOM 1078 N N . HIS A 1 141 ? 14.864 -2.201 -9.284 1.00 85.56 141 HIS A N 1
ATOM 1079 C CA . HIS A 1 141 ? 13.617 -2.681 -9.872 1.00 85.56 141 HIS A CA 1
ATOM 1080 C C . HIS A 1 141 ? 12.593 -1.549 -9.818 1.00 85.56 141 HIS A C 1
ATOM 1082 O O . HIS A 1 141 ? 12.412 -0.938 -8.770 1.00 85.56 141 HIS A O 1
ATOM 1088 N N . GLY A 1 142 ? 11.899 -1.277 -10.917 1.00 77.88 142 GLY A N 1
ATOM 1089 C CA . GLY A 1 142 ? 10.850 -0.261 -10.960 1.00 77.88 142 GLY A CA 1
ATOM 1090 C C . GLY A 1 142 ? 9.690 -0.698 -11.837 1.00 77.88 142 GLY A C 1
ATOM 1091 O O . GLY A 1 142 ? 9.820 -1.648 -12.616 1.00 77.88 142 GLY A O 1
ATOM 1092 N N . ASN A 1 143 ? 8.558 -0.006 -11.713 1.00 63.72 143 ASN A N 1
ATOM 1093 C CA . ASN A 1 143 ? 7.519 -0.125 -12.729 1.00 63.72 143 ASN A CA 1
ATOM 1094 C C . ASN A 1 143 ? 8.097 0.387 -14.060 1.00 63.72 143 ASN A C 1
ATOM 1096 O O . ASN A 1 143 ? 8.685 1.469 -14.064 1.00 63.72 143 ASN A O 1
ATOM 1100 N N . PRO A 1 144 ? 7.964 -0.353 -15.175 1.00 46.00 144 PRO A N 1
ATOM 1101 C CA . PRO A 1 144 ? 8.173 0.254 -16.480 1.00 46.00 144 PRO A CA 1
ATOM 1102 C C . PRO A 1 144 ? 7.161 1.402 -16.667 1.00 46.00 144 PRO A C 1
ATOM 1104 O O . PRO A 1 144 ? 6.074 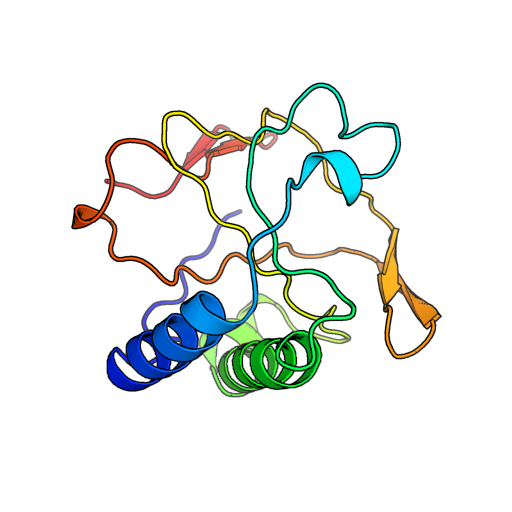1.325 -16.082 1.00 46.00 144 PRO A O 1
ATOM 1107 N N . PRO A 1 145 ? 7.521 2.451 -17.428 1.00 42.50 145 PRO A N 1
ATOM 1108 C CA . PRO A 1 145 ? 6.606 3.541 -17.758 1.00 42.50 145 PRO A CA 1
ATOM 1109 C C . PRO A 1 145 ? 5.351 3.041 -18.480 1.00 42.50 145 PRO A C 1
ATOM 1111 O O . PRO A 1 145 ? 5.445 2.018 -19.204 1.00 42.50 145 PRO A O 1
#

Radius of gyration: 15.29 Å; Cα contacts (8 Å, |Δi|>4): 142; chains: 1; bounding box: 37×37×36 Å

Mean predicted aligned error: 4.83 Å

Secondary structure (DSSP, 8-state):
-----TTSS-HHHHHHHHHHHTTS-EEEGGGGS-TTTTTSEE-EEE-TTSTTHHHHHHHHHHHHHT-HHHHHHH--S--PPPP-EE--TT-EE-S----SEEE-TTT--EEE---------S-GGG-SS---EEEETTEEEE---